Protein AF-S4P5I0-F1 (afdb_monomer_lite)

Organism: NCBI:txid116150

Sequence (77 aa):
CGKGFLSYPRLVTHIESHKNGTYPCKKCKMTFPSISKLKYHTAKIHGTLGKTKLSKCHKCLVRFEHHYEKVKHLKEV

Structure (mmCIF, N/CA/C/O backbone):
data_AF-S4P5I0-F1
#
_entry.id   AF-S4P5I0-F1
#
loop_
_atom_site.group_PDB
_atom_site.id
_atom_site.type_symbol
_atom_site.label_atom_id
_atom_site.label_alt_id
_atom_site.label_comp_id
_atom_site.label_asym_id
_atom_site.label_entity_id
_atom_site.label_seq_id
_atom_site.pdbx_PDB_ins_code
_atom_site.Cartn_x
_atom_site.Cartn_y
_atom_site.Cartn_z
_atom_site.occupancy
_atom_site.B_iso_or_equiv
_atom_site.auth_seq_id
_atom_site.auth_comp_id
_atom_site.auth_asym_id
_atom_site.auth_atom_id
_atom_site.pdbx_PDB_model_num
ATOM 1 N N . CYS A 1 1 ? -16.432 13.571 3.107 1.00 81.44 1 CYS A N 1
ATOM 2 C CA . CYS A 1 1 ? -15.453 14.471 2.447 1.00 81.44 1 CYS A CA 1
ATOM 3 C C . CYS A 1 1 ? -15.935 15.056 1.103 1.00 81.44 1 CYS A C 1
ATOM 5 O O . CYS A 1 1 ? -15.104 15.589 0.379 1.00 81.44 1 CYS A O 1
ATOM 7 N N . GLY A 1 2 ? -17.220 14.945 0.729 1.00 85.19 2 GLY A N 1
ATOM 8 C CA . GLY A 1 2 ? -17.781 15.632 -0.451 1.00 85.19 2 GLY A CA 1
ATOM 9 C C . GL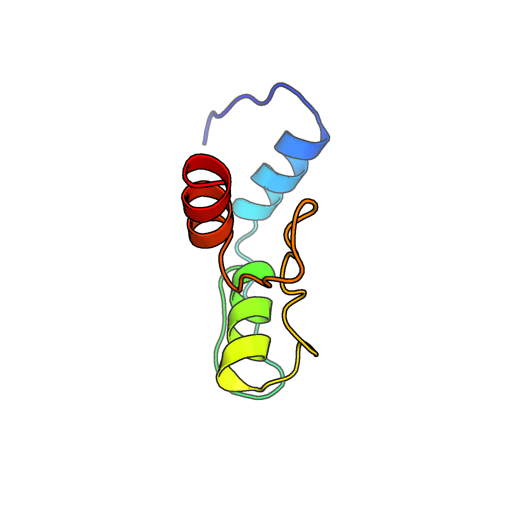Y A 1 2 ? -17.276 15.195 -1.837 1.00 85.19 2 GLY A C 1
ATOM 10 O O . GLY A 1 2 ? -17.574 15.868 -2.814 1.00 85.19 2 GLY A O 1
ATOM 11 N N . LYS A 1 3 ? -16.513 14.099 -1.961 1.00 90.94 3 LYS A N 1
ATOM 12 C CA . LYS A 1 3 ? -15.993 13.632 -3.259 1.00 90.94 3 LYS A CA 1
ATOM 13 C C . LYS A 1 3 ? -17.040 12.814 -4.021 1.00 90.94 3 LYS A C 1
ATOM 15 O O . LYS A 1 3 ? -17.602 11.877 -3.460 1.00 90.94 3 LYS A O 1
ATOM 20 N N . GLY A 1 4 ? -17.238 13.134 -5.300 1.00 91.44 4 GLY A N 1
ATOM 21 C CA . GLY A 1 4 ? -18.036 12.344 -6.243 1.00 91.44 4 GLY A CA 1
ATOM 22 C C . GLY A 1 4 ? -17.195 11.303 -6.991 1.00 91.44 4 GLY A C 1
ATOM 23 O O . GLY A 1 4 ? -16.005 11.512 -7.231 1.00 91.44 4 GLY A O 1
ATOM 24 N N . PHE A 1 5 ? -17.809 10.178 -7.366 1.00 94.81 5 PHE A N 1
ATOM 25 C CA . PHE A 1 5 ? -17.156 9.085 -8.092 1.00 94.81 5 PHE A CA 1
ATOM 26 C C . PHE A 1 5 ? -18.020 8.639 -9.269 1.00 94.81 5 PHE A C 1
ATOM 28 O O . PHE A 1 5 ? -19.225 8.479 -9.130 1.00 94.81 5 PHE A O 1
ATOM 35 N N . LEU A 1 6 ? -17.380 8.364 -10.407 1.00 94.62 6 LEU A N 1
ATOM 36 C CA . LEU A 1 6 ? -18.046 7.947 -11.650 1.00 94.62 6 LEU A CA 1
ATOM 37 C C . LEU A 1 6 ? -18.558 6.496 -11.630 1.00 94.62 6 LEU A C 1
ATOM 39 O O . LEU A 1 6 ? -19.164 6.044 -12.593 1.00 94.62 6 LEU A O 1
ATOM 43 N N . SER A 1 7 ? -18.260 5.723 -10.582 1.00 95.94 7 SER A N 1
ATOM 44 C CA . SER A 1 7 ? -18.613 4.301 -10.528 1.00 95.94 7 SER A CA 1
ATOM 45 C C . SER A 1 7 ? -18.755 3.811 -9.092 1.00 95.94 7 SER A C 1
ATOM 47 O O . SER A 1 7 ? -17.964 4.205 -8.227 1.00 95.94 7 SER A O 1
ATOM 49 N N . TYR A 1 8 ? -19.696 2.891 -8.878 1.00 92.62 8 TYR A N 1
ATOM 50 C CA . TYR A 1 8 ? -19.960 2.276 -7.578 1.00 92.62 8 TYR A CA 1
ATOM 51 C C . TYR A 1 8 ? -18.723 1.603 -6.948 1.00 92.62 8 TYR A C 1
ATOM 53 O O . TYR A 1 8 ? -18.429 1.908 -5.794 1.00 92.62 8 TYR A O 1
ATOM 61 N N . PRO A 1 9 ? -17.904 0.802 -7.667 1.00 93.19 9 PRO A N 1
ATOM 62 C CA . PRO A 1 9 ? -16.728 0.170 -7.061 1.00 93.19 9 PRO A CA 1
ATOM 63 C C . PRO A 1 9 ? -15.717 1.184 -6.512 1.00 93.19 9 PRO A C 1
ATOM 65 O O . PRO A 1 9 ? -15.181 1.009 -5.421 1.00 93.19 9 PRO A O 1
ATOM 68 N N . ARG A 1 10 ? -15.495 2.291 -7.235 1.00 91.19 10 ARG A N 1
ATOM 69 C CA . ARG A 1 10 ? -14.587 3.358 -6.783 1.00 91.19 10 ARG A CA 1
ATOM 70 C C . ARG A 1 10 ? -15.125 4.084 -5.553 1.00 91.19 10 ARG A C 1
ATOM 72 O O . ARG A 1 10 ? -14.338 4.421 -4.673 1.00 91.19 10 ARG A O 1
ATOM 79 N N . LEU A 1 11 ? -16.441 4.301 -5.486 1.00 92.19 11 LEU A N 1
ATOM 80 C CA . LEU A 1 11 ? -17.091 4.867 -4.307 1.00 92.19 11 LEU A CA 1
ATOM 81 C C . LEU A 1 11 ? -16.926 3.942 -3.094 1.00 92.19 11 LEU A C 1
ATOM 83 O O . LEU A 1 11 ? -16.550 4.414 -2.027 1.00 92.19 11 LEU A O 1
ATOM 87 N N . VAL A 1 12 ? -17.128 2.632 -3.258 1.00 89.12 12 VAL A N 1
ATOM 88 C CA . VAL A 1 12 ? -16.961 1.650 -2.174 1.00 89.12 12 VAL A CA 1
ATOM 89 C C . VAL A 1 12 ? -15.527 1.652 -1.641 1.00 89.12 12 VAL A C 1
ATOM 91 O O . VAL A 1 12 ? -15.329 1.854 -0.445 1.00 89.12 12 VAL A O 1
ATOM 94 N N . THR A 1 13 ? -14.517 1.537 -2.513 1.00 85.94 13 THR A N 1
ATOM 95 C CA . THR A 1 13 ? -13.103 1.596 -2.095 1.00 85.94 13 THR A CA 1
ATOM 96 C C . THR A 1 13 ? -12.755 2.929 -1.429 1.00 85.94 13 THR A C 1
ATOM 98 O O . THR A 1 13 ? -11.960 2.984 -0.491 1.00 85.94 13 THR A O 1
ATOM 101 N N . HIS A 1 14 ? -13.357 4.028 -1.883 1.00 86.81 14 HIS A N 1
ATOM 102 C CA . HIS A 1 14 ? -13.188 5.316 -1.229 1.00 86.81 14 HIS A CA 1
ATOM 103 C C . HIS A 1 14 ? -13.812 5.349 0.172 1.00 86.81 14 HIS A C 1
ATOM 105 O O . HIS A 1 14 ? -13.181 5.844 1.104 1.00 86.81 14 HIS A O 1
ATOM 111 N N . ILE A 1 15 ? -15.019 4.815 0.354 1.00 85.75 15 ILE A N 1
ATOM 112 C CA . ILE A 1 15 ? -15.674 4.743 1.666 1.00 85.75 15 ILE A CA 1
ATOM 113 C C . ILE A 1 15 ? -14.855 3.879 2.635 1.00 85.75 15 ILE A C 1
ATOM 115 O O . ILE A 1 15 ? -14.707 4.243 3.800 1.00 85.75 15 ILE A O 1
ATOM 119 N N . GLU A 1 16 ? -14.240 2.794 2.159 1.00 79.00 16 GLU A N 1
ATOM 120 C CA . GLU A 1 16 ? -13.308 1.994 2.964 1.00 79.00 16 GLU A CA 1
ATOM 121 C C . GLU A 1 16 ? -12.093 2.794 3.446 1.00 79.00 16 GLU A C 1
ATOM 123 O O . GLU A 1 16 ? -11.572 2.507 4.517 1.00 79.00 16 GLU A O 1
ATOM 128 N N . SER A 1 17 ? -11.668 3.831 2.716 1.00 74.69 17 SER A N 1
ATOM 129 C CA . SER A 1 17 ? -10.595 4.720 3.184 1.00 74.69 17 SER A CA 1
ATOM 130 C C . SER A 1 17 ? -11.014 5.634 4.341 1.00 74.69 17 SER A C 1
ATOM 132 O O . SER A 1 17 ? -10.153 6.062 5.104 1.00 74.69 17 SER A O 1
ATOM 134 N N . HIS A 1 18 ? -12.318 5.905 4.497 1.00 78.31 18 HIS A N 1
ATOM 135 C CA . HIS A 1 18 ? -12.866 6.605 5.670 1.00 78.31 18 HIS A CA 1
ATOM 136 C C . HIS A 1 18 ? -13.112 5.667 6.848 1.00 78.31 18 HIS A C 1
ATOM 138 O O . HIS A 1 18 ? -13.193 6.126 7.988 1.00 78.31 18 HIS A O 1
ATOM 144 N N . LYS A 1 19 ? -13.222 4.354 6.604 1.00 72.12 19 LYS A N 1
ATOM 145 C CA . LYS A 1 19 ? -13.178 3.369 7.684 1.00 72.12 19 LYS A CA 1
ATOM 146 C C . LYS A 1 19 ? -11.765 3.370 8.260 1.00 72.12 19 LYS A C 1
ATOM 148 O O . LYS A 1 19 ? -10.864 2.712 7.747 1.00 72.12 19 LYS A O 1
ATOM 153 N N . ASN A 1 20 ? -11.598 4.088 9.366 1.00 64.69 20 ASN A N 1
ATOM 154 C CA . ASN A 1 20 ? -10.419 4.016 10.222 1.00 64.69 20 ASN A CA 1
ATOM 155 C C . ASN A 1 20 ? -10.375 2.646 10.918 1.00 64.69 20 ASN A C 1
ATOM 157 O O . ASN A 1 20 ? -10.689 2.510 12.095 1.00 64.69 20 ASN A O 1
ATOM 161 N N . GLY A 1 21 ? -10.030 1.610 10.154 1.00 65.06 21 GLY A N 1
ATOM 162 C CA . GLY A 1 21 ? -9.671 0.301 10.673 1.00 65.06 21 GLY A CA 1
ATOM 163 C C . GLY A 1 21 ? -8.182 0.280 10.985 1.00 65.06 21 GLY A C 1
ATOM 164 O O . GLY A 1 21 ? -7.352 0.609 10.136 1.00 65.06 21 GLY A O 1
ATOM 165 N N . THR A 1 22 ? -7.828 -0.105 12.202 1.00 78.25 22 THR A N 1
ATOM 166 C CA . THR A 1 22 ? -6.454 -0.459 12.537 1.00 78.25 22 THR A CA 1
ATOM 167 C C . THR A 1 22 ? -6.184 -1.879 12.052 1.00 78.25 22 THR A C 1
ATOM 169 O O . THR A 1 22 ? -6.911 -2.817 12.367 1.00 78.25 22 THR A O 1
ATOM 172 N N . TYR A 1 23 ? -5.133 -2.046 11.255 1.00 85.69 23 TYR A N 1
ATOM 173 C CA . TYR A 1 23 ? -4.703 -3.331 10.711 1.00 85.69 23 TYR A CA 1
ATOM 174 C C . TYR A 1 23 ? -3.418 -3.761 11.424 1.00 85.69 23 TYR A C 1
ATOM 176 O O . TYR A 1 23 ? -2.324 -3.384 10.983 1.00 85.69 23 TYR A O 1
ATOM 184 N N . PRO A 1 24 ? -3.522 -4.487 12.551 1.00 85.81 24 PRO A N 1
ATOM 185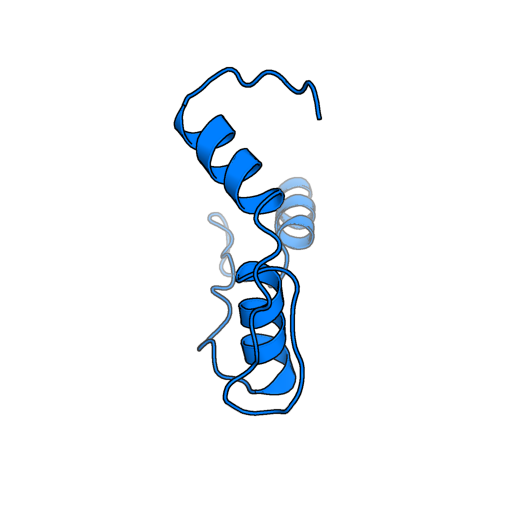 C CA . PRO A 1 24 ? -2.360 -4.947 13.294 1.00 85.81 24 PRO A CA 1
ATOM 186 C C . PRO A 1 24 ? -1.619 -6.042 12.524 1.00 85.81 24 PRO A C 1
ATOM 188 O O . PRO A 1 24 ? -2.218 -6.928 11.905 1.00 85.81 24 PRO A O 1
ATOM 191 N N . CYS A 1 25 ? -0.293 -5.995 12.572 1.00 89.00 25 CYS A N 1
ATOM 192 C CA . CYS A 1 25 ? 0.538 -7.079 12.083 1.00 89.00 25 CYS A CA 1
ATOM 193 C C . CYS A 1 25 ? 0.440 -8.282 13.027 1.00 89.00 25 CYS A C 1
ATOM 195 O O . CYS A 1 25 ? 0.493 -8.146 14.241 1.00 89.00 25 CYS A O 1
ATOM 197 N N . LYS A 1 26 ? 0.328 -9.492 12.472 1.00 87.69 26 LYS A N 1
ATOM 198 C CA . LYS A 1 26 ? 0.308 -10.729 13.275 1.00 87.69 26 LYS A CA 1
ATOM 199 C C . LYS A 1 26 ? 1.702 -11.185 13.720 1.00 87.69 26 LYS A C 1
ATOM 201 O O . LYS A 1 26 ? 1.814 -12.073 14.553 1.00 87.69 26 LYS A O 1
ATOM 206 N N . LYS A 1 27 ? 2.757 -10.619 13.125 1.00 86.38 27 LYS A N 1
ATOM 207 C CA . LYS A 1 27 ? 4.160 -10.997 13.362 1.00 86.38 27 LYS A CA 1
ATOM 208 C C . LYS A 1 27 ? 4.935 -9.981 14.199 1.00 86.38 27 LYS A C 1
ATOM 210 O O . LYS A 1 27 ? 6.013 -10.297 14.686 1.00 86.38 27 LYS A O 1
ATOM 215 N N . CYS A 1 28 ? 4.410 -8.770 14.362 1.00 89.81 28 CYS A N 1
ATOM 216 C CA . CYS A 1 28 ? 4.998 -7.737 15.207 1.00 89.81 28 CYS A CA 1
ATOM 217 C C . CYS A 1 28 ? 3.905 -6.830 15.781 1.00 89.81 28 CYS A C 1
ATOM 219 O O . CYS A 1 28 ? 2.750 -6.914 15.382 1.00 89.81 28 CYS A O 1
ATOM 221 N N . LYS A 1 29 ? 4.268 -5.923 16.689 1.00 87.44 29 LYS A N 1
ATOM 222 C CA . LYS A 1 29 ? 3.318 -5.029 17.374 1.00 87.44 29 LYS A CA 1
ATOM 223 C C . LYS A 1 29 ? 2.952 -3.766 16.573 1.00 87.44 29 LYS A C 1
ATOM 225 O O . LYS A 1 29 ? 2.430 -2.816 17.146 1.00 87.44 29 LYS A O 1
ATOM 230 N N . MET A 1 30 ? 3.251 -3.718 15.269 1.00 88.12 30 MET A N 1
ATOM 231 C CA . MET A 1 30 ? 2.923 -2.559 14.431 1.00 88.12 30 MET A CA 1
ATOM 232 C C . MET A 1 30 ? 1.480 -2.598 13.932 1.00 88.12 30 MET A C 1
ATOM 234 O O . MET A 1 30 ? 0.976 -3.645 13.526 1.00 88.12 30 MET A O 1
ATOM 238 N N . THR A 1 31 ? 0.864 -1.421 13.873 1.00 87.88 31 THR A N 1
ATOM 239 C CA . THR A 1 31 ? -0.510 -1.225 13.408 1.00 87.88 31 THR A CA 1
ATOM 240 C C . THR A 1 31 ? -0.530 -0.267 12.229 1.00 87.88 31 THR A C 1
ATOM 242 O O . THR A 1 31 ? 0.124 0.775 12.254 1.00 87.88 31 THR A O 1
ATOM 245 N N . PHE A 1 32 ? -1.287 -0.612 11.189 1.00 87.19 32 PHE A N 1
ATOM 246 C CA . PHE A 1 32 ? -1.349 0.160 9.950 1.00 87.19 32 PHE A CA 1
ATOM 247 C C . PHE A 1 32 ? -2.756 0.699 9.694 1.00 87.19 32 PHE A C 1
ATOM 249 O O . PHE A 1 32 ? -3.729 0.050 10.064 1.00 87.19 32 PHE A O 1
ATOM 256 N N . PRO A 1 33 ? -2.891 1.846 9.011 1.00 81.00 33 PRO A N 1
ATOM 257 C CA . PRO A 1 33 ? -4.195 2.436 8.701 1.00 81.00 33 PRO A CA 1
ATOM 258 C C . PRO A 1 33 ? -4.884 1.792 7.486 1.00 81.00 33 PRO A C 1
ATOM 260 O O . PRO A 1 33 ? -5.998 2.163 7.140 1.00 81.00 33 PRO A O 1
ATOM 263 N N . SER A 1 34 ? -4.225 0.865 6.779 1.00 80.62 34 SER A N 1
ATOM 264 C CA . SER A 1 34 ? -4.829 0.150 5.650 1.00 80.62 34 SER A CA 1
ATOM 265 C C . SER A 1 34 ? -4.224 -1.237 5.439 1.00 80.62 34 SER A C 1
ATOM 267 O O . SER A 1 34 ? -3.041 -1.465 5.719 1.00 80.62 34 SER A O 1
ATOM 269 N N . ILE A 1 35 ? -5.016 -2.146 4.856 1.00 82.62 35 ILE A N 1
ATOM 270 C CA . ILE A 1 35 ? -4.568 -3.491 4.452 1.00 82.62 35 ILE A CA 1
ATOM 271 C C . ILE A 1 35 ? -3.368 -3.403 3.507 1.00 82.62 35 ILE A C 1
ATOM 273 O O . ILE A 1 35 ? -2.421 -4.171 3.648 1.00 82.62 35 ILE A O 1
ATOM 277 N N . SER A 1 36 ? -3.371 -2.463 2.557 1.00 82.38 36 SER A N 1
ATOM 278 C CA . SER A 1 36 ? -2.275 -2.302 1.594 1.00 82.38 36 SER A CA 1
ATOM 279 C C . SER A 1 36 ? -0.953 -1.954 2.278 1.00 82.38 36 SER A C 1
ATOM 281 O O . SER A 1 36 ? 0.080 -2.530 1.936 1.00 82.38 36 SER A O 1
ATOM 283 N N . LYS A 1 37 ? -0.974 -1.072 3.290 1.00 84.31 37 LYS A N 1
ATOM 284 C CA . LYS A 1 37 ? 0.227 -0.751 4.076 1.00 84.31 37 LYS A CA 1
ATOM 285 C C . LYS A 1 37 ? 0.679 -1.932 4.933 1.00 84.31 37 LYS A C 1
ATOM 287 O O . LYS A 1 37 ? 1.875 -2.211 4.968 1.00 84.31 37 LYS A O 1
ATOM 292 N N . LEU A 1 38 ? -0.251 -2.666 5.550 1.00 87.69 38 LEU A N 1
ATOM 293 C CA . LEU A 1 38 ? 0.077 -3.889 6.287 1.00 87.69 38 LEU A CA 1
ATOM 294 C C . LEU A 1 38 ? 0.699 -4.956 5.368 1.00 87.69 38 LEU A C 1
ATOM 296 O O . LEU A 1 38 ? 1.698 -5.574 5.732 1.00 87.69 38 LEU A O 1
ATOM 300 N N . LYS A 1 39 ? 0.156 -5.161 4.162 1.00 85.38 39 LYS A N 1
ATOM 301 C CA . LYS A 1 39 ? 0.712 -6.085 3.158 1.00 85.38 39 LYS A CA 1
ATOM 302 C C . LYS A 1 39 ? 2.120 -5.680 2.735 1.00 85.38 39 LYS A C 1
ATOM 304 O O . LYS A 1 39 ? 3.005 -6.524 2.695 1.00 85.38 39 LYS A O 1
ATOM 309 N N . TYR A 1 40 ? 2.350 -4.395 2.476 1.00 84.12 40 TYR A N 1
ATOM 310 C CA . TYR A 1 40 ? 3.691 -3.893 2.175 1.00 84.12 40 TYR A CA 1
ATOM 311 C C . TYR A 1 40 ? 4.662 -4.124 3.340 1.00 84.12 40 TYR A C 1
ATOM 313 O O . TYR A 1 40 ? 5.758 -4.641 3.140 1.00 84.12 40 TYR A O 1
ATOM 321 N N . HIS A 1 41 ? 4.248 -3.806 4.568 1.00 88.88 41 HIS A N 1
ATOM 322 C CA . HIS A 1 41 ? 5.051 -4.048 5.764 1.00 88.88 41 HIS A CA 1
ATOM 323 C C . HIS A 1 41 ? 5.381 -5.537 5.941 1.00 88.88 41 HIS A C 1
ATOM 325 O O . HIS A 1 41 ? 6.538 -5.897 6.125 1.00 88.88 41 HIS A O 1
ATOM 331 N N . THR A 1 42 ? 4.388 -6.418 5.840 1.00 87.94 42 THR A N 1
ATOM 332 C CA . THR A 1 42 ? 4.578 -7.870 5.987 1.00 87.94 42 THR A CA 1
ATOM 333 C C . THR A 1 42 ? 5.414 -8.476 4.857 1.00 87.94 42 THR A C 1
ATOM 335 O O . THR A 1 42 ? 6.165 -9.425 5.096 1.00 87.94 42 THR A O 1
ATOM 338 N N . ALA A 1 43 ? 5.349 -7.916 3.647 1.00 83.69 43 ALA A N 1
ATOM 339 C CA . ALA A 1 43 ? 6.228 -8.271 2.538 1.00 83.69 43 ALA A CA 1
ATOM 340 C C . ALA A 1 43 ? 7.680 -7.858 2.810 1.00 83.69 43 ALA A C 1
ATOM 342 O O . ALA A 1 43 ? 8.582 -8.679 2.700 1.00 83.69 43 ALA A O 1
ATOM 343 N N . LYS A 1 44 ? 7.893 -6.598 3.204 1.00 83.12 44 LYS A N 1
ATOM 344 C CA . LYS A 1 44 ? 9.224 -5.997 3.336 1.00 83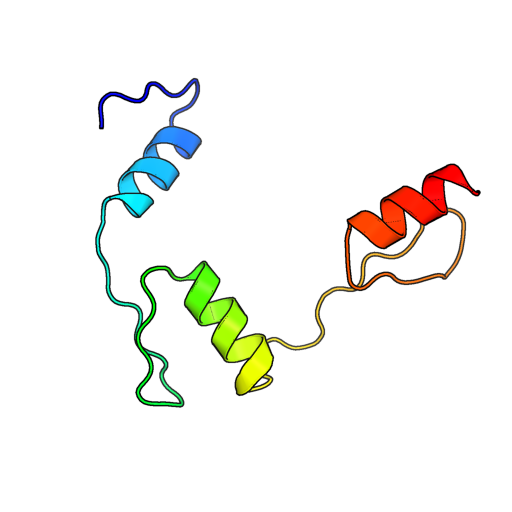.12 44 LYS A CA 1
ATOM 345 C C . LYS A 1 44 ? 9.955 -6.407 4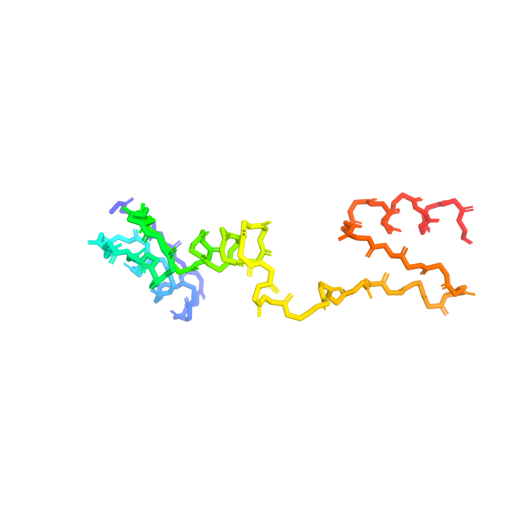.612 1.00 83.12 44 LYS A C 1
ATOM 347 O O . LYS A 1 44 ? 11.144 -6.681 4.571 1.00 83.12 44 LYS A O 1
ATOM 352 N N . ILE A 1 45 ? 9.252 -6.420 5.742 1.00 86.75 45 ILE A N 1
ATOM 353 C CA . ILE A 1 45 ? 9.834 -6.657 7.072 1.00 86.75 45 ILE A CA 1
ATOM 354 C C . ILE A 1 45 ? 9.772 -8.135 7.449 1.00 86.75 45 ILE A C 1
ATOM 356 O O . ILE A 1 45 ? 10.656 -8.641 8.131 1.00 86.75 45 ILE A O 1
ATOM 360 N N . HIS A 1 46 ? 8.730 -8.843 7.008 1.00 86.94 46 HIS A N 1
ATOM 361 C CA . HIS A 1 46 ? 8.505 -10.236 7.394 1.00 86.94 46 HIS A CA 1
ATOM 362 C C . HIS A 1 46 ? 8.614 -11.233 6.235 1.00 86.94 46 HIS A C 1
ATOM 364 O O . HIS A 1 46 ? 8.325 -12.412 6.446 1.00 86.94 46 HIS A O 1
ATOM 370 N N . GLY A 1 47 ? 8.978 -10.781 5.027 1.00 75.44 47 GLY A N 1
ATOM 371 C CA . GLY A 1 47 ? 9.238 -11.636 3.861 1.00 75.44 47 GLY A CA 1
ATOM 372 C C . GLY A 1 47 ? 8.057 -12.504 3.409 1.00 75.44 47 GLY A C 1
ATOM 373 O O . GLY A 1 47 ? 8.253 -13.481 2.696 1.00 75.44 47 GLY A O 1
ATOM 374 N N . THR A 1 48 ? 6.830 -12.210 3.859 1.00 65.75 48 THR A N 1
ATOM 375 C CA . THR A 1 48 ? 5.689 -13.146 3.720 1.00 65.75 48 THR A CA 1
ATOM 376 C C . THR A 1 48 ? 4.946 -13.081 2.398 1.00 65.75 48 THR A C 1
ATOM 378 O O . THR A 1 48 ? 4.205 -14.010 2.082 1.00 65.75 48 THR A O 1
ATOM 381 N N . LEU A 1 49 ? 5.137 -12.028 1.604 1.00 58.72 49 LEU A N 1
ATOM 382 C CA . LEU A 1 49 ? 4.680 -12.049 0.220 1.00 58.72 49 LEU A CA 1
ATOM 383 C C . LEU A 1 49 ? 5.776 -12.699 -0.610 1.00 58.72 49 LEU A C 1
ATOM 385 O O . LEU A 1 49 ? 6.777 -12.070 -0.946 1.00 58.72 49 LEU A O 1
ATOM 389 N N . GLY A 1 50 ? 5.567 -13.975 -0.926 1.00 58.16 50 GLY A N 1
ATOM 390 C CA . GLY A 1 50 ? 6.368 -14.678 -1.911 1.00 58.16 50 GLY A CA 1
ATOM 391 C C . GLY A 1 50 ? 6.511 -13.829 -3.171 1.00 58.16 50 GLY A C 1
ATOM 392 O O . GLY A 1 50 ? 5.511 -13.410 -3.746 1.00 58.16 50 GLY A O 1
ATOM 393 N N . LYS A 1 51 ? 7.769 -13.577 -3.547 1.00 56.38 51 LYS A N 1
ATOM 394 C CA . LYS A 1 51 ? 8.224 -13.091 -4.854 1.00 56.38 51 LYS A CA 1
ATOM 395 C C . LYS A 1 51 ? 7.315 -12.000 -5.426 1.00 56.38 51 LYS A C 1
ATOM 397 O O . LYS A 1 51 ? 6.407 -12.296 -6.204 1.00 56.38 51 LYS A O 1
ATOM 402 N N . THR A 1 52 ? 7.595 -10.740 -5.080 1.00 60.53 52 THR A N 1
ATOM 403 C CA . THR A 1 52 ? 7.121 -9.562 -5.824 1.00 60.53 52 THR A CA 1
ATOM 404 C C . THR A 1 52 ? 7.102 -9.917 -7.307 1.00 60.53 52 THR A C 1
ATOM 406 O O . THR A 1 52 ? 8.137 -10.292 -7.857 1.00 60.53 52 THR A O 1
ATOM 409 N N . LYS A 1 53 ? 5.914 -9.947 -7.921 1.00 63.19 53 LYS A N 1
ATOM 410 C CA . LYS A 1 53 ? 5.733 -10.425 -9.295 1.00 63.19 53 LYS A CA 1
ATOM 411 C C . LYS A 1 53 ? 6.445 -9.442 -10.220 1.00 63.19 53 LYS A C 1
ATOM 413 O O . LYS A 1 53 ? 5.849 -8.458 -10.646 1.00 63.19 53 LYS A O 1
ATOM 418 N N . LEU A 1 54 ? 7.733 -9.687 -10.461 1.00 70.62 54 LEU A N 1
ATOM 419 C CA . LEU A 1 54 ? 8.567 -8.849 -11.307 1.00 70.62 54 LEU A CA 1
ATOM 420 C C . LEU A 1 54 ? 7.906 -8.767 -12.678 1.00 70.62 54 LEU A C 1
ATOM 422 O O . LEU A 1 54 ? 7.593 -9.787 -13.304 1.00 70.62 54 LEU A O 1
ATOM 426 N N . SER A 1 55 ? 7.662 -7.548 -13.137 1.00 76.88 55 SER A N 1
ATOM 427 C CA . SER A 1 55 ? 7.016 -7.339 -14.422 1.00 76.88 55 SER A CA 1
ATOM 428 C C . SER A 1 55 ? 8.062 -7.521 -15.517 1.00 76.88 55 SER A C 1
ATOM 430 O O . SER A 1 55 ? 8.978 -6.711 -15.632 1.00 76.88 55 SER A O 1
ATOM 432 N N . LYS A 1 56 ? 7.920 -8.562 -16.343 1.00 82.81 56 LYS A N 1
ATOM 433 C CA . LYS A 1 56 ? 8.789 -8.784 -17.507 1.00 82.81 56 LYS A CA 1
ATOM 434 C C . LYS A 1 56 ? 8.496 -7.797 -18.641 1.00 82.81 56 LYS A C 1
ATOM 436 O O . LYS A 1 56 ? 7.351 -7.347 -18.812 1.00 82.81 56 LYS A O 1
ATOM 441 N N . CYS A 1 57 ? 9.523 -7.460 -19.412 1.00 84.62 57 CYS A N 1
ATOM 442 C CA . CYS A 1 57 ? 9.344 -6.886 -20.740 1.00 84.62 57 CYS A CA 1
ATOM 443 C C . CYS A 1 57 ? 8.712 -7.935 -21.676 1.00 84.62 57 CYS A C 1
ATOM 445 O O . CYS A 1 57 ? 8.838 -9.137 -21.449 1.00 84.62 57 CYS A O 1
ATOM 447 N N . HIS A 1 58 ? 7.975 -7.486 -22.694 1.00 83.69 58 HIS A N 1
ATOM 448 C CA . HIS A 1 58 ? 7.430 -8.379 -23.725 1.00 83.69 58 HIS A CA 1
ATOM 449 C C . HIS A 1 58 ? 8.349 -8.486 -24.951 1.00 83.69 58 HIS A C 1
ATOM 451 O O . HIS A 1 58 ? 8.215 -9.439 -25.707 1.00 83.69 58 HIS A O 1
ATOM 457 N N . LYS A 1 59 ? 9.267 -7.525 -25.147 1.00 85.31 59 LYS A N 1
ATOM 458 C CA . LYS A 1 59 ? 10.275 -7.549 -26.220 1.00 85.31 59 LYS A CA 1
ATOM 459 C C . LYS A 1 59 ? 11.555 -8.288 -25.811 1.00 85.31 59 LYS A C 1
A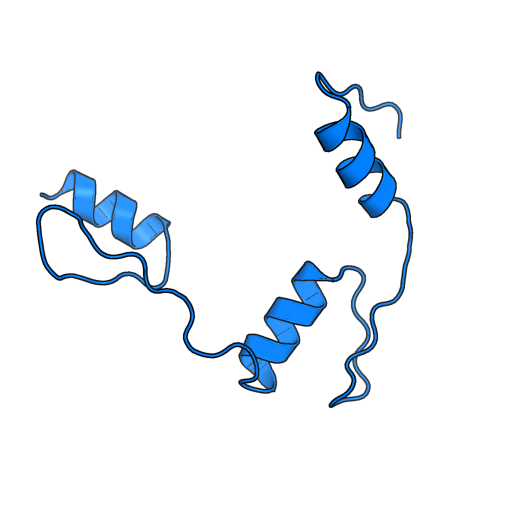TOM 461 O O . LYS A 1 59 ? 12.264 -8.798 -26.665 1.00 85.31 59 LYS A O 1
ATOM 466 N N . CYS A 1 60 ? 11.862 -8.345 -24.515 1.00 88.19 60 CYS A N 1
A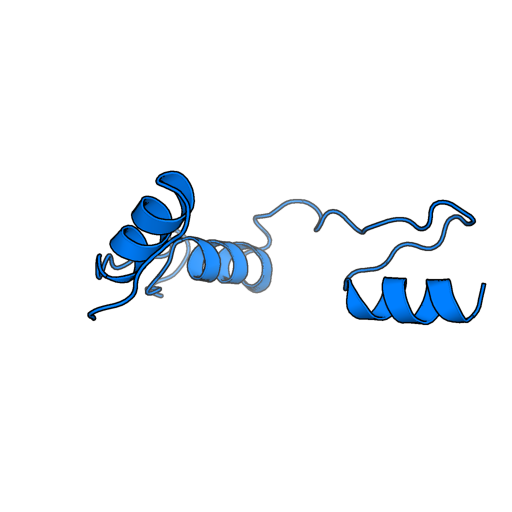TOM 467 C CA . CYS A 1 60 ? 13.082 -8.960 -23.992 1.00 88.19 60 CYS A CA 1
ATOM 468 C C . CYS A 1 60 ? 12.830 -9.657 -22.645 1.00 88.19 60 CYS A C 1
ATOM 470 O O . CYS A 1 60 ? 11.747 -9.562 -22.067 1.00 88.19 60 CYS A O 1
ATOM 472 N N . LEU A 1 61 ? 13.840 -10.353 -22.119 1.00 83.94 61 LEU A N 1
ATOM 473 C CA . LEU A 1 61 ? 13.730 -11.133 -20.879 1.00 83.94 61 LEU A CA 1
ATOM 474 C C . LEU A 1 61 ? 13.991 -10.322 -19.597 1.00 83.94 61 LEU A C 1
ATOM 476 O O . LEU A 1 61 ? 13.975 -10.890 -18.502 1.00 83.94 61 LEU A O 1
ATOM 480 N N . VAL A 1 62 ? 14.197 -9.005 -19.712 1.00 84.94 62 VAL A N 1
ATOM 481 C CA . VAL A 1 62 ? 14.462 -8.133 -18.561 1.00 84.94 62 VAL A CA 1
ATOM 482 C C . VAL A 1 62 ? 13.230 -8.063 -17.657 1.00 84.94 62 VAL A C 1
ATOM 484 O O . VAL A 1 62 ? 12.082 -7.974 -18.111 1.00 84.94 62 VAL A O 1
ATOM 487 N N . ARG A 1 63 ? 13.481 -8.134 -16.350 1.00 86.06 63 ARG A N 1
ATOM 488 C CA . ARG A 1 63 ? 12.482 -8.109 -15.284 1.00 86.06 63 ARG A CA 1
ATOM 489 C C . ARG A 1 63 ? 12.674 -6.850 -14.453 1.00 86.06 63 ARG A C 1
ATOM 491 O O . ARG A 1 63 ? 13.801 -6.526 -14.106 1.00 86.06 63 ARG A O 1
ATOM 498 N N . PHE A 1 64 ? 11.570 -6.195 -14.115 1.00 83.81 64 PHE A N 1
ATOM 499 C CA . PHE A 1 64 ? 11.585 -4.954 -13.347 1.00 83.81 64 PHE A CA 1
ATOM 500 C C . PHE A 1 64 ? 10.880 -5.139 -12.011 1.00 83.81 64 PHE A C 1
ATOM 502 O O . PHE A 1 64 ? 9.805 -5.751 -11.949 1.00 83.81 64 PHE A O 1
ATOM 509 N N . GLU A 1 65 ? 11.486 -4.591 -10.961 1.00 78.44 65 GLU A N 1
ATOM 510 C CA . GLU A 1 65 ? 10.876 -4.499 -9.636 1.00 78.44 65 GLU A CA 1
ATOM 511 C C . GLU A 1 65 ? 9.857 -3.361 -9.593 1.00 78.44 65 GLU A C 1
ATOM 513 O O . GLU A 1 65 ? 8.778 -3.507 -9.010 1.00 78.44 65 GLU A O 1
ATOM 518 N N . HIS A 1 66 ? 10.144 -2.261 -10.295 1.00 81.44 66 HIS A N 1
ATOM 519 C CA . HIS A 1 66 ? 9.271 -1.100 -10.335 1.00 81.44 66 HIS A CA 1
ATOM 520 C C . HIS A 1 66 ? 8.715 -0.808 -11.732 1.00 81.44 66 HIS A C 1
ATOM 522 O O . HIS A 1 66 ? 9.368 -0.964 -12.763 1.00 81.44 66 HIS A O 1
ATOM 528 N N . HIS A 1 67 ? 7.472 -0.319 -11.766 1.00 82.44 67 HIS A N 1
ATOM 529 C CA . HIS A 1 67 ? 6.803 0.062 -13.011 1.00 82.44 67 HIS A CA 1
ATOM 530 C C . HIS A 1 67 ? 7.554 1.173 -13.761 1.00 82.44 67 HIS A C 1
ATOM 532 O O . HIS A 1 67 ? 7.629 1.134 -14.986 1.00 82.44 67 HIS A O 1
ATOM 538 N N . TYR A 1 68 ? 8.138 2.142 -13.043 1.00 83.88 68 TYR A N 1
ATOM 539 C CA . TYR A 1 68 ? 8.856 3.254 -13.673 1.00 83.88 68 TYR A CA 1
ATOM 540 C C . TYR A 1 68 ? 10.082 2.775 -14.466 1.00 83.88 68 TYR A C 1
ATOM 542 O O . TYR A 1 68 ? 10.335 3.289 -15.553 1.00 83.88 68 TYR A O 1
ATOM 550 N N . GLU A 1 69 ? 10.803 1.767 -13.963 1.00 88.06 69 GLU A N 1
ATOM 551 C CA . GLU A 1 69 ? 11.985 1.205 -14.628 1.00 88.06 69 GLU A CA 1
ATOM 552 C C . GLU A 1 69 ? 11.592 0.530 -15.936 1.00 88.06 69 GLU A C 1
ATOM 554 O O . GLU A 1 69 ? 12.217 0.761 -16.969 1.00 88.06 69 GLU A O 1
ATOM 559 N N . LYS A 1 70 ? 10.487 -0.227 -15.917 1.00 85.75 70 LYS A N 1
ATOM 560 C CA . LYS A 1 70 ? 9.922 -0.820 -17.129 1.00 85.75 70 LYS A CA 1
ATOM 561 C C . LYS A 1 70 ? 9.523 0.252 -18.140 1.00 85.75 70 LYS A C 1
ATOM 563 O O . LYS A 1 70 ? 9.814 0.098 -19.318 1.00 85.75 70 LYS A O 1
ATOM 568 N N . VAL A 1 71 ? 8.858 1.325 -17.706 1.00 86.62 71 VAL A N 1
ATOM 569 C CA . VAL A 1 71 ? 8.441 2.414 -18.605 1.00 86.62 71 VAL A CA 1
ATOM 570 C C . VAL A 1 71 ? 9.646 3.122 -19.219 1.00 86.62 71 VAL A C 1
ATOM 572 O O . VAL A 1 71 ? 9.607 3.432 -20.404 1.00 86.62 71 VAL A O 1
ATOM 575 N N . LYS A 1 72 ? 10.716 3.357 -18.450 1.00 89.25 72 LYS A N 1
ATOM 576 C CA . LYS A 1 72 ? 11.961 3.922 -18.984 1.00 89.25 72 LYS A CA 1
ATOM 577 C C . LYS A 1 72 ? 12.588 2.984 -20.017 1.00 89.25 72 LYS A C 1
ATOM 579 O O . LYS A 1 72 ? 12.838 3.408 -21.137 1.00 89.25 72 LYS A O 1
ATOM 584 N N . HIS A 1 73 ? 12.739 1.707 -19.675 1.00 89.44 73 HIS A N 1
ATOM 585 C CA . HIS A 1 73 ? 13.265 0.694 -20.586 1.00 89.44 73 HIS A CA 1
ATOM 586 C C . HIS A 1 73 ? 12.462 0.598 -21.892 1.00 89.44 73 HIS A C 1
ATOM 588 O O . HIS A 1 73 ? 13.045 0.546 -22.963 1.00 89.44 73 HIS A O 1
ATOM 594 N N . LEU A 1 74 ? 11.128 0.631 -21.829 1.00 86.19 74 LEU A N 1
ATOM 595 C CA . LEU A 1 74 ? 10.270 0.577 -23.020 1.00 86.19 74 LEU A CA 1
ATOM 596 C C . LEU A 1 74 ? 10.360 1.823 -23.917 1.00 86.19 74 LEU A C 1
ATOM 598 O O . LEU A 1 74 ? 9.871 1.778 -25.040 1.00 86.19 74 LEU A O 1
ATOM 602 N N . LYS A 1 75 ? 10.926 2.934 -23.435 1.00 86.88 75 LYS A N 1
ATOM 603 C CA . LYS A 1 75 ? 11.210 4.115 -24.266 1.00 86.88 75 LYS A CA 1
ATOM 604 C C . LYS A 1 75 ? 12.551 4.007 -24.991 1.00 86.88 75 LYS A C 1
ATOM 606 O O . LYS A 1 75 ? 12.734 4.669 -26.003 1.00 86.88 75 LYS A O 1
ATOM 611 N N . GLU A 1 76 ? 13.469 3.209 -24.456 1.00 78.38 76 GLU A N 1
ATOM 612 C CA . GLU A 1 76 ? 14.824 3.009 -24.981 1.00 78.38 76 GLU A CA 1
ATOM 613 C C . GLU A 1 76 ? 14.923 1.757 -25.888 1.00 78.38 76 GLU A C 1
ATOM 615 O O . GLU A 1 76 ? 15.981 1.510 -26.461 1.00 78.38 76 GLU A O 1
ATOM 620 N N . VAL A 1 77 ? 13.833 0.980 -26.035 1.00 77.00 77 VAL A N 1
ATOM 621 C CA . VAL A 1 77 ? 13.736 -0.304 -26.776 1.00 77.00 77 VAL A CA 1
ATOM 622 C C . VAL A 1 77 ? 12.523 -0.341 -27.699 1.00 77.00 77 VAL A C 1
ATOM 624 O O . VAL A 1 77 ? 12.614 -0.853 -28.835 1.00 77.00 77 VAL A O 1
#

InterPro domains:
  IPR013087 Zinc finger C2H2-type [PS00028] (25-46)
  IPR013087 Zinc finger C2H2-type [PS50157] (23-46)
  IPR013087 Zinc finger C2H2-type [SM00355] (1-18)
  IPR013087 Zinc finger C2H2-type [SM00355] (23-46)
  IPR036236 Zinc finger C2H2 superfamily [SSF57667] (1-42)

Radius of gyration: 17.49 Å; chains: 1; bounding box: 35×30×44 Å

pLDDT: mean 82.68, std 8.74, range [56.38, 95.94]

Secondary structure (DSSP, 8-state):
-----SSHHHHHHHHHHHS---EE-SSSS-EESSHHHHHHHHHHTT--S-S---EE-SSSS-EESSHHHHHHHHHH-

Foldseek 3Di:
DPDDDPDDVVVVVVVVLVPQDWDAAPVDRDTDRDPVVNVVCCCPVVVPPPDQPFDADPVDGDTHSDPVVNVVVVVVD